Protein AF-A0A7R9YLG1-F1 (afdb_monomer_lite)

Organism: Diacronema lutheri (NCBI:txid2081491)

pLDDT: mean 89.65, std 7.76, range [55.91, 97.19]

Sequence (141 aa):
AKPGAAVLVAREGARPGAPLALEADLSPAECLWAHGRLPVGRSGECELRLVVPPSDRLLADKAEVLSQAGLSTSQLWTLRSGALEREELLKYLRLVALRGGDAFILEPVFAADLWPQHLAAPFSRLNEDEACGLGIELCTA

Structure (mmCIF, N/CA/C/O backbone):
data_AF-A0A7R9YLG1-F1
#
_entry.id   AF-A0A7R9YLG1-F1
#
loop_
_atom_site.group_PDB
_atom_site.id
_atom_site.type_symbol
_atom_site.label_atom_id
_atom_site.label_alt_id
_atom_site.label_comp_id
_atom_site.label_asym_id
_atom_site.label_entity_id
_atom_site.label_seq_id
_atom_site.pdbx_PDB_ins_code
_atom_site.Cartn_x
_atom_site.Cartn_y
_atom_site.Cartn_z
_atom_site.occupancy
_atom_site.B_iso_or_equiv
_atom_site.auth_seq_id
_atom_site.auth_comp_id
_atom_site.auth_asym_id
_atom_site.auth_atom_id
_atom_site.pdbx_PDB_model_num
ATOM 1 N N . ALA A 1 1 ? 41.056 21.758 -18.142 1.00 61.88 1 ALA A N 1
ATOM 2 C CA . ALA A 1 1 ? 40.555 20.464 -17.636 1.00 61.88 1 ALA A CA 1
ATOM 3 C C . ALA A 1 1 ? 40.748 19.415 -18.726 1.00 61.88 1 ALA A C 1
ATOM 5 O O . ALA A 1 1 ? 40.434 19.721 -19.871 1.00 61.88 1 ALA A O 1
ATOM 6 N N . LYS A 1 2 ? 41.313 18.235 -18.428 1.00 55.91 2 LYS A N 1
ATOM 7 C CA . LYS A 1 2 ? 41.302 17.127 -19.402 1.00 55.91 2 LYS A CA 1
ATOM 8 C C . LYS A 1 2 ? 39.848 16.662 -19.565 1.00 55.91 2 LYS A C 1
ATOM 10 O O . LYS A 1 2 ? 39.193 16.497 -18.536 1.00 55.91 2 LYS A O 1
ATOM 15 N N . PRO A 1 3 ? 39.334 16.476 -20.792 1.00 68.44 3 PRO A N 1
ATOM 16 C CA . PRO A 1 3 ? 38.012 15.893 -20.969 1.00 68.44 3 PRO A CA 1
ATOM 17 C C . PRO A 1 3 ? 38.028 14.479 -20.377 1.00 68.44 3 PRO A C 1
ATOM 19 O O . PRO A 1 3 ? 38.950 13.704 -20.640 1.00 68.44 3 PRO A O 1
ATOM 22 N N . GLY A 1 4 ? 37.055 14.170 -19.520 1.00 78.44 4 GLY A N 1
ATOM 23 C CA . GLY A 1 4 ? 36.870 12.810 -19.021 1.00 78.44 4 GLY A CA 1
ATOM 24 C C . GLY A 1 4 ? 36.542 11.876 -20.186 1.00 78.44 4 GLY A C 1
ATOM 25 O O . GLY A 1 4 ? 35.796 12.255 -21.086 1.00 78.44 4 GLY A O 1
ATOM 26 N N . ALA A 1 5 ? 37.113 10.673 -20.186 1.00 85.62 5 ALA A N 1
ATOM 27 C CA . ALA A 1 5 ? 36.763 9.629 -21.143 1.00 85.62 5 ALA A CA 1
ATOM 28 C C . ALA A 1 5 ? 35.777 8.652 -20.490 1.00 85.62 5 ALA A C 1
ATOM 30 O O . ALA A 1 5 ? 36.003 8.215 -19.362 1.00 85.62 5 ALA A O 1
ATOM 31 N N . ALA A 1 6 ? 34.706 8.305 -21.204 1.00 85.19 6 ALA A N 1
ATOM 32 C CA . ALA A 1 6 ? 33.791 7.231 -20.829 1.00 85.19 6 ALA A CA 1
ATOM 33 C C . ALA A 1 6 ? 34.087 5.993 -21.684 1.00 85.19 6 ALA A C 1
ATOM 35 O O . ALA A 1 6 ? 34.279 6.104 -22.896 1.00 85.19 6 ALA A O 1
ATOM 36 N N . VAL A 1 7 ? 34.129 4.819 -21.053 1.00 86.94 7 VAL A N 1
ATOM 37 C CA . VAL A 1 7 ? 34.353 3.531 -21.721 1.00 86.94 7 VAL A CA 1
ATOM 38 C C . VAL A 1 7 ? 33.086 2.697 -21.588 1.00 86.94 7 VAL A C 1
ATOM 40 O O . VAL A 1 7 ? 32.608 2.471 -20.480 1.00 86.94 7 VAL A O 1
ATOM 43 N N . LEU A 1 8 ? 32.549 2.237 -22.718 1.00 85.62 8 LEU A N 1
ATOM 44 C CA . LEU A 1 8 ? 31.445 1.282 -22.756 1.00 85.62 8 LEU A CA 1
ATOM 45 C C . LEU A 1 8 ? 32.012 -0.127 -22.910 1.00 85.62 8 LEU A C 1
ATOM 47 O O . LEU A 1 8 ? 32.830 -0.378 -23.794 1.00 85.62 8 LEU A O 1
ATOM 51 N N . VAL A 1 9 ? 31.569 -1.041 -22.049 1.00 87.31 9 VAL A N 1
ATOM 52 C CA . VAL A 1 9 ? 32.003 -2.441 -22.044 1.00 87.31 9 VAL A CA 1
ATOM 53 C C . VAL A 1 9 ? 30.786 -3.322 -22.293 1.00 87.31 9 VAL A C 1
ATOM 55 O O . VAL A 1 9 ? 29.766 -3.181 -21.618 1.00 87.31 9 VAL A O 1
ATOM 58 N N . ALA A 1 10 ? 30.886 -4.222 -23.270 1.00 86.12 10 ALA A N 1
ATOM 59 C CA . ALA A 1 10 ? 29.829 -5.184 -23.548 1.00 86.12 10 ALA A CA 1
ATOM 60 C C . ALA A 1 10 ? 29.713 -6.188 -22.389 1.00 86.12 10 ALA A C 1
ATOM 62 O O . ALA A 1 10 ? 30.717 -6.749 -21.951 1.00 86.12 10 ALA A O 1
ATOM 63 N N . ARG A 1 11 ? 28.488 -6.414 -21.898 1.00 82.19 11 ARG A N 1
ATOM 64 C CA . ARG A 1 11 ? 28.203 -7.416 -20.854 1.00 82.19 11 ARG A CA 1
ATOM 65 C C . ARG A 1 11 ? 28.185 -8.845 -21.398 1.00 82.19 11 ARG A C 1
ATOM 67 O O . ARG A 1 11 ? 28.417 -9.786 -20.649 1.00 82.19 11 ARG A O 1
ATOM 74 N N . GLU A 1 12 ? 27.944 -8.992 -22.698 1.00 84.38 12 GLU A N 1
ATOM 75 C CA . GLU A 1 12 ? 27.834 -10.273 -23.390 1.00 84.38 12 GLU A CA 1
ATOM 76 C C . GLU A 1 12 ? 28.678 -10.278 -24.669 1.00 84.38 12 GLU A C 1
ATOM 78 O O . GLU A 1 12 ? 28.982 -9.230 -25.248 1.00 84.38 12 GLU A O 1
ATOM 83 N N . GLY A 1 13 ? 29.068 -11.472 -25.120 1.00 83.75 13 GLY A N 1
ATOM 84 C CA . GLY A 1 13 ? 29.826 -11.644 -26.357 1.00 83.75 13 GLY A CA 1
ATOM 85 C C . GLY A 1 13 ? 28.974 -11.349 -27.593 1.00 83.75 13 GLY A C 1
ATOM 86 O O . GLY A 1 13 ? 27.943 -11.983 -27.806 1.00 83.75 13 GLY A O 1
ATOM 87 N N . ALA A 1 14 ? 29.432 -10.431 -28.446 1.00 84.31 14 ALA A N 1
ATOM 88 C CA . ALA A 1 14 ? 28.769 -10.096 -29.704 1.00 84.31 14 ALA A CA 1
ATOM 89 C C . ALA A 1 14 ? 29.417 -10.813 -30.898 1.00 84.31 14 ALA A C 1
ATOM 91 O O . ALA A 1 14 ? 30.639 -10.957 -30.974 1.00 84.31 14 ALA A O 1
ATOM 92 N N . ARG A 1 15 ? 28.599 -11.243 -31.866 1.00 90.75 15 ARG A N 1
ATOM 93 C CA . ARG A 1 15 ? 29.090 -11.796 -33.139 1.00 90.75 15 ARG A CA 1
ATOM 94 C C . ARG A 1 15 ? 29.432 -10.662 -34.113 1.00 90.75 15 ARG A C 1
ATOM 96 O O . ARG A 1 15 ? 28.728 -9.651 -34.112 1.00 90.75 15 ARG A O 1
ATOM 103 N N . PRO A 1 16 ? 30.440 -10.821 -34.991 1.00 91.44 16 PRO A N 1
ATOM 104 C CA . PRO A 1 16 ? 30.695 -9.856 -36.056 1.00 91.44 16 PRO A CA 1
ATOM 105 C C . PRO A 1 16 ? 29.433 -9.584 -36.886 1.00 91.44 16 PRO A C 1
ATOM 107 O O . PRO A 1 16 ? 28.767 -10.517 -37.332 1.00 91.44 16 PRO A O 1
ATOM 110 N N . GLY A 1 17 ? 29.095 -8.305 -37.064 1.00 90.44 17 GLY A N 1
ATOM 111 C CA . GLY A 1 17 ? 27.904 -7.866 -37.799 1.00 90.44 17 GLY A CA 1
ATOM 112 C C . GLY A 1 17 ? 26.594 -7.871 -37.002 1.00 90.44 17 GLY A C 1
ATOM 113 O O . GLY A 1 17 ? 25.593 -7.370 -37.509 1.00 90.44 17 GLY A O 1
ATOM 114 N N . ALA A 1 18 ? 26.573 -8.383 -35.767 1.00 88.12 18 ALA A N 1
ATOM 115 C CA . ALA A 1 18 ? 25.409 -8.254 -34.894 1.00 88.12 18 ALA A CA 1
ATOM 116 C C . ALA A 1 18 ? 25.314 -6.828 -34.312 1.00 88.12 18 ALA A C 1
ATOM 118 O O . ALA A 1 18 ? 26.349 -6.230 -33.997 1.00 88.12 18 ALA A O 1
ATOM 119 N N . PRO A 1 19 ? 24.101 -6.273 -34.139 1.00 84.50 19 PRO A N 1
ATOM 120 C CA . PRO A 1 19 ? 23.933 -4.981 -33.487 1.00 84.50 19 PRO A CA 1
ATOM 121 C C . PRO A 1 19 ? 24.345 -5.062 -32.012 1.00 84.50 19 PRO A C 1
ATOM 123 O O . PRO A 1 19 ? 24.006 -6.016 -31.312 1.00 84.50 19 PRO A O 1
ATOM 126 N N . LEU A 1 20 ? 25.047 -4.035 -31.533 1.00 86.88 20 LEU A N 1
ATOM 127 C CA . LEU A 1 20 ? 25.298 -3.828 -30.109 1.00 86.88 20 LEU A CA 1
ATOM 128 C C . LEU A 1 20 ? 24.160 -2.990 -29.528 1.00 86.88 20 LEU A C 1
ATOM 130 O O . LEU A 1 20 ? 23.824 -1.937 -30.071 1.00 86.88 20 LEU A O 1
ATOM 134 N N . ALA A 1 21 ? 23.584 -3.449 -28.422 1.00 81.69 21 ALA A N 1
ATOM 135 C CA . ALA A 1 21 ? 22.538 -2.735 -27.705 1.00 81.69 21 ALA A CA 1
ATOM 136 C C . ALA A 1 21 ? 23.034 -2.307 -26.321 1.00 81.69 21 ALA A C 1
ATOM 138 O O . ALA A 1 21 ? 23.818 -3.005 -25.680 1.00 81.69 21 ALA A O 1
ATOM 139 N N . LEU A 1 22 ? 22.552 -1.151 -25.869 1.00 83.06 22 LEU A N 1
ATOM 140 C CA . LEU A 1 22 ? 22.670 -0.717 -24.484 1.00 83.06 22 LEU A CA 1
ATOM 141 C C . LEU A 1 22 ? 21.325 -0.961 -23.811 1.00 83.06 22 LEU A C 1
ATOM 143 O O . LEU A 1 22 ? 20.302 -0.438 -24.262 1.00 83.06 22 LEU A O 1
ATOM 147 N N . GLU A 1 23 ? 21.330 -1.749 -22.742 1.00 76.94 23 GLU A N 1
ATOM 148 C CA . GLU A 1 23 ? 20.175 -1.851 -21.862 1.00 76.94 23 GLU A CA 1
ATOM 149 C C . GLU A 1 23 ? 20.165 -0.652 -20.920 1.00 76.94 23 GLU A C 1
ATOM 151 O O . GLU A 1 23 ? 21.112 -0.427 -20.164 1.00 76.94 23 GLU A O 1
ATOM 156 N N . ALA A 1 24 ? 19.096 0.132 -21.001 1.00 78.38 24 ALA A N 1
ATOM 157 C CA . ALA A 1 24 ? 18.834 1.202 -20.059 1.00 78.38 24 ALA A CA 1
ATOM 158 C C . ALA A 1 24 ? 18.020 0.644 -18.886 1.00 78.38 24 ALA A C 1
ATOM 160 O O . ALA A 1 24 ? 17.070 -0.121 -19.083 1.00 78.38 24 ALA A O 1
ATOM 161 N N . ASP A 1 25 ? 18.380 1.051 -17.674 1.00 83.31 25 ASP A N 1
ATOM 162 C CA . ASP A 1 25 ? 17.623 0.733 -16.465 1.00 83.31 25 ASP A CA 1
ATOM 163 C C . ASP A 1 25 ? 16.454 1.715 -16.310 1.00 83.31 25 ASP A C 1
ATOM 165 O O . ASP A 1 25 ? 16.443 2.572 -15.435 1.00 83.31 25 ASP A O 1
ATOM 169 N N . LEU A 1 26 ? 15.533 1.664 -17.276 1.00 86.12 26 LEU A N 1
ATOM 170 C CA . LEU A 1 26 ? 14.357 2.529 -17.367 1.00 86.12 26 LEU A CA 1
ATOM 171 C C . LEU A 1 26 ? 13.086 1.687 -17.390 1.00 86.12 26 LEU A C 1
ATOM 173 O O . LEU A 1 26 ? 13.047 0.617 -18.010 1.00 86.12 26 LEU A O 1
ATOM 177 N N . SER A 1 27 ? 12.015 2.199 -16.802 1.00 86.50 27 SER A N 1
ATOM 178 C CA . SER A 1 27 ? 10.691 1.601 -16.927 1.00 86.50 27 SER A CA 1
ATOM 179 C C . SER A 1 27 ? 10.190 1.594 -18.377 1.00 86.50 27 SER A C 1
ATOM 181 O O . SER A 1 27 ? 10.652 2.377 -19.217 1.00 86.50 27 SER A O 1
ATOM 183 N N . PRO A 1 28 ? 9.200 0.746 -18.720 1.00 88.62 28 PRO A N 1
ATOM 184 C CA . PRO A 1 28 ? 8.515 0.836 -20.007 1.00 88.62 28 PRO A CA 1
ATOM 185 C C . PRO A 1 28 ? 7.927 2.227 -20.289 1.00 88.62 28 PRO A C 1
ATOM 187 O O . PRO A 1 28 ? 7.987 2.685 -21.431 1.00 88.62 28 PRO A O 1
ATOM 190 N N . ALA A 1 29 ? 7.403 2.910 -19.264 1.00 88.88 29 ALA A N 1
ATOM 191 C CA . ALA A 1 29 ? 6.855 4.259 -19.391 1.00 88.88 29 ALA A CA 1
ATOM 192 C C . ALA A 1 29 ? 7.951 5.287 -19.717 1.00 88.88 29 ALA A C 1
ATOM 194 O O . ALA A 1 29 ? 7.806 6.069 -20.657 1.00 88.88 29 ALA A O 1
ATOM 195 N N . GLU A 1 30 ? 9.083 5.237 -19.012 1.00 90.38 30 GLU A N 1
ATOM 196 C CA . GLU A 1 30 ? 10.243 6.096 -19.270 1.00 90.38 30 GLU A CA 1
ATOM 197 C C . GLU A 1 30 ? 10.862 5.822 -20.641 1.00 90.38 30 GLU A C 1
ATOM 199 O O . GLU A 1 30 ? 11.227 6.756 -21.349 1.00 90.38 30 GLU A O 1
ATOM 204 N N . CYS A 1 31 ? 10.931 4.557 -21.062 1.00 90.06 31 CYS A N 1
ATOM 205 C CA . CYS A 1 31 ? 11.378 4.193 -22.406 1.00 90.06 31 CYS A CA 1
ATOM 206 C C . CYS A 1 31 ? 10.494 4.822 -23.487 1.00 90.06 31 CYS A C 1
ATOM 208 O O . CYS A 1 31 ? 11.005 5.385 -24.459 1.00 90.06 31 CYS A O 1
ATOM 210 N N . LEU A 1 32 ? 9.171 4.750 -23.319 1.00 90.06 32 LEU A N 1
ATOM 211 C CA . LEU A 1 32 ? 8.241 5.354 -24.264 1.00 90.06 32 LEU A CA 1
ATOM 212 C C . LEU A 1 32 ? 8.387 6.879 -24.277 1.00 90.06 32 LEU A C 1
ATOM 214 O O . LEU A 1 32 ? 8.466 7.468 -25.352 1.00 90.06 32 LEU A O 1
ATOM 218 N N . TRP A 1 33 ? 8.475 7.503 -23.103 1.00 91.50 33 TRP A N 1
ATOM 219 C CA . TRP A 1 33 ? 8.588 8.953 -22.966 1.00 91.50 33 TRP A CA 1
ATOM 220 C C . TRP A 1 33 ? 9.908 9.508 -23.518 1.00 91.50 33 TRP A C 1
ATOM 222 O O . TRP A 1 33 ? 9.906 10.428 -24.331 1.00 91.50 33 TRP A O 1
ATOM 232 N N . ALA A 1 34 ? 11.042 8.939 -23.107 1.00 91.94 34 ALA A N 1
ATOM 233 C CA . ALA A 1 34 ? 12.369 9.446 -23.451 1.00 91.94 34 ALA A CA 1
ATOM 234 C C . ALA A 1 34 ? 12.846 9.004 -24.843 1.00 91.94 34 ALA A C 1
ATOM 236 O O . ALA A 1 34 ? 13.689 9.670 -25.449 1.00 91.94 34 ALA A O 1
ATOM 237 N N . HIS A 1 35 ? 12.348 7.871 -25.349 1.00 90.19 35 HIS A N 1
ATOM 238 C CA . HIS A 1 35 ? 12.881 7.243 -26.561 1.00 90.19 35 HIS A CA 1
ATOM 239 C C . HIS A 1 35 ? 11.824 6.882 -27.610 1.00 90.19 35 HIS A C 1
ATOM 241 O O . HIS A 1 35 ? 12.188 6.352 -28.659 1.00 90.19 35 HIS A O 1
ATOM 247 N N . GLY A 1 36 ? 10.535 7.138 -27.360 1.00 91.69 36 GLY A N 1
ATOM 248 C CA . GLY A 1 36 ? 9.459 6.868 -28.319 1.00 91.69 36 GLY A CA 1
ATOM 249 C C . GLY A 1 36 ? 9.271 5.384 -28.643 1.00 91.69 36 GLY A C 1
ATOM 250 O O . GLY A 1 36 ? 8.721 5.050 -29.691 1.00 91.69 36 GLY A O 1
ATOM 251 N N . ARG A 1 37 ? 9.761 4.480 -27.784 1.00 88.62 37 ARG A N 1
ATOM 252 C CA . ARG A 1 37 ? 9.719 3.029 -28.005 1.00 88.62 37 ARG A CA 1
ATOM 253 C C . ARG A 1 37 ? 9.379 2.282 -26.724 1.00 88.62 37 ARG A C 1
ATOM 255 O O . ARG A 1 37 ? 9.899 2.605 -25.660 1.00 88.62 37 ARG A O 1
ATOM 262 N N . LEU A 1 38 ? 8.570 1.233 -26.847 1.00 87.50 38 LEU A N 1
ATOM 263 C CA . LEU A 1 38 ? 8.335 0.291 -25.756 1.00 87.50 38 LEU A CA 1
ATOM 264 C C . LEU A 1 38 ? 9.357 -0.852 -25.819 1.00 87.50 38 LEU A C 1
ATOM 266 O O . LEU A 1 38 ? 9.593 -1.398 -26.901 1.00 87.50 38 LEU A O 1
ATOM 270 N N . PRO A 1 39 ? 9.968 -1.233 -24.687 1.00 83.50 39 PRO A N 1
ATOM 271 C CA . PRO A 1 39 ? 10.830 -2.402 -24.630 1.00 83.50 39 PRO A CA 1
ATOM 272 C C . PRO A 1 39 ? 9.999 -3.676 -24.826 1.00 83.50 39 PRO A C 1
ATOM 274 O O . PRO A 1 39 ? 8.962 -3.870 -24.191 1.00 83.50 39 PRO A O 1
ATOM 277 N N . VAL A 1 40 ? 10.460 -4.561 -25.710 1.00 82.06 40 VAL A N 1
ATOM 278 C CA . VAL A 1 40 ? 9.801 -5.849 -25.964 1.00 82.06 40 VAL A CA 1
ATOM 279 C C . VAL A 1 40 ? 10.005 -6.769 -24.760 1.00 82.06 40 VAL A C 1
ATOM 281 O O . VAL A 1 40 ? 11.104 -6.849 -24.219 1.00 82.06 40 VAL A O 1
ATOM 284 N N . GLY A 1 41 ? 8.952 -7.474 -24.341 1.00 79.44 41 GLY A N 1
ATOM 285 C CA . GLY A 1 41 ? 9.035 -8.477 -23.274 1.00 79.44 41 GLY A CA 1
ATOM 286 C C . GLY A 1 41 ? 9.066 -7.920 -21.846 1.00 79.44 41 GLY A C 1
ATOM 287 O O . GLY A 1 41 ? 9.209 -8.703 -20.911 1.00 79.44 41 GLY A O 1
ATOM 288 N N . ARG A 1 42 ? 8.904 -6.604 -21.648 1.00 77.50 42 ARG A N 1
ATOM 289 C CA . ARG A 1 42 ? 8.698 -6.021 -20.313 1.00 77.50 42 ARG A CA 1
ATOM 290 C C . ARG A 1 42 ? 7.211 -5.834 -20.023 1.00 77.50 42 ARG A C 1
ATOM 292 O O . ARG A 1 42 ? 6.479 -5.273 -20.835 1.00 77.50 42 ARG A O 1
ATOM 299 N N . SER A 1 43 ? 6.783 -6.293 -18.850 1.00 80.50 43 SER A N 1
ATOM 300 C CA . SER A 1 43 ? 5.441 -6.043 -18.320 1.00 80.50 43 SER A CA 1
ATOM 301 C C . SER A 1 43 ? 5.224 -4.556 -18.062 1.00 80.50 43 SER A C 1
ATOM 303 O O . SER A 1 43 ? 6.144 -3.867 -17.628 1.00 80.50 43 SER A O 1
ATOM 305 N N . GLY A 1 44 ? 4.000 -4.077 -18.283 1.00 83.69 44 GLY A N 1
ATOM 306 C CA . GLY A 1 44 ? 3.613 -2.723 -17.898 1.00 83.69 44 GLY A CA 1
ATOM 307 C C . GLY A 1 44 ? 3.694 -2.513 -16.386 1.00 83.69 44 GLY A C 1
ATOM 308 O O . GLY A 1 44 ? 3.482 -3.444 -15.597 1.00 83.69 44 GLY A O 1
ATOM 309 N N . GLU A 1 45 ? 3.971 -1.272 -16.008 1.00 87.50 45 GLU A N 1
ATOM 310 C CA . GLU A 1 45 ? 3.962 -0.806 -14.630 1.00 87.50 45 GLU A CA 1
ATOM 311 C C . GLU A 1 45 ? 3.179 0.498 -14.511 1.00 87.50 45 GLU A C 1
ATOM 313 O O . GLU A 1 45 ? 3.081 1.264 -15.473 1.00 87.50 45 GLU A O 1
ATOM 318 N N . CYS A 1 46 ? 2.604 0.732 -13.338 1.00 87.00 46 CYS A N 1
ATOM 319 C CA . CYS A 1 46 ? 1.978 1.997 -12.992 1.00 87.00 46 CYS A CA 1
ATOM 320 C C . CYS A 1 46 ? 2.306 2.371 -11.551 1.00 87.00 46 CYS A C 1
ATOM 322 O O . CYS A 1 46 ? 2.590 1.513 -10.715 1.00 87.00 46 CYS A O 1
ATOM 324 N N . GLU A 1 47 ? 2.257 3.664 -11.261 1.00 89.50 47 GLU A N 1
ATOM 325 C CA . GLU A 1 47 ? 2.417 4.172 -9.908 1.00 89.50 47 GLU A CA 1
ATOM 326 C C . GLU A 1 47 ? 1.054 4.555 -9.335 1.00 89.50 47 GLU A C 1
ATOM 328 O O . GLU A 1 47 ? 0.276 5.269 -9.968 1.00 89.50 47 GLU A O 1
ATOM 333 N N . LEU A 1 48 ? 0.774 4.092 -8.121 1.00 88.81 48 LEU A N 1
ATOM 334 C CA . LEU A 1 48 ? -0.425 4.410 -7.364 1.00 88.81 48 LEU A CA 1
ATOM 335 C C . LEU A 1 48 ? -0.024 5.169 -6.103 1.00 88.81 48 LEU A C 1
ATOM 337 O O . LEU A 1 48 ? 0.765 4.679 -5.295 1.00 88.81 48 LEU A O 1
ATOM 341 N N . ARG A 1 49 ? -0.580 6.365 -5.908 1.00 91.94 49 ARG A N 1
ATOM 342 C CA . ARG A 1 49 ? -0.428 7.100 -4.651 1.00 91.94 49 ARG A CA 1
ATOM 343 C C . ARG A 1 49 ? -1.627 6.827 -3.757 1.00 91.94 49 ARG A C 1
ATOM 345 O O . ARG A 1 49 ? -2.739 7.228 -4.083 1.00 91.94 49 ARG A O 1
ATOM 352 N N . LEU A 1 50 ? -1.379 6.192 -2.618 1.00 93.06 50 LEU A N 1
ATOM 353 C CA . LEU A 1 50 ? -2.375 5.991 -1.574 1.00 93.06 50 LEU A CA 1
ATOM 354 C C . LEU A 1 50 ? -2.190 7.018 -0.469 1.00 93.06 50 LEU A C 1
ATOM 356 O O . LEU A 1 50 ? -1.060 7.335 -0.095 1.00 93.06 50 LEU A O 1
ATOM 360 N N . VAL A 1 51 ? -3.305 7.531 0.045 1.00 94.88 51 VAL A N 1
ATOM 361 C CA . VAL A 1 51 ? -3.305 8.553 1.089 1.00 94.88 51 VAL A CA 1
ATOM 362 C C . VAL A 1 51 ? -4.287 8.162 2.184 1.00 94.88 51 VAL A C 1
ATOM 364 O O . VAL A 1 51 ? -5.451 7.891 1.893 1.00 94.88 51 VAL A O 1
ATOM 367 N N . VAL A 1 52 ? -3.840 8.173 3.442 1.00 96.69 52 VAL A N 1
ATOM 368 C CA . VAL A 1 52 ? -4.755 8.158 4.591 1.00 96.69 52 VAL A CA 1
ATOM 369 C C . VAL A 1 52 ? -5.496 9.500 4.593 1.00 96.69 52 VAL A C 1
ATOM 371 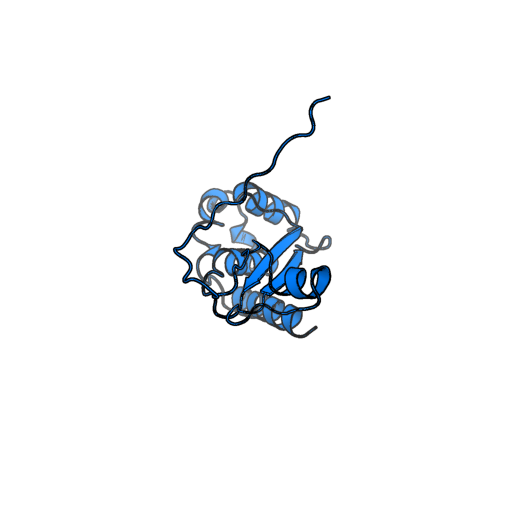O O . VAL A 1 52 ? -4.837 10.540 4.689 1.00 96.69 52 VAL A O 1
ATOM 374 N N . PRO A 1 53 ? -6.835 9.527 4.456 1.00 94.88 53 PRO A N 1
ATOM 375 C CA . PRO A 1 53 ? -7.569 10.778 4.309 1.00 94.88 53 PRO A CA 1
ATOM 376 C C . PRO A 1 53 ? -7.279 11.753 5.461 1.00 94.88 53 PRO A C 1
ATOM 378 O O . PRO A 1 53 ? -7.380 11.357 6.621 1.00 94.88 53 PRO A O 1
ATOM 381 N N . PRO A 1 54 ? -7.000 13.043 5.195 1.00 95.19 54 PRO A N 1
ATOM 382 C CA . PRO A 1 54 ? -6.774 14.026 6.259 1.00 95.19 54 PRO A CA 1
ATOM 383 C C . PRO A 1 54 ? -7.976 14.215 7.197 1.00 95.19 54 PRO A C 1
ATOM 385 O O . PRO A 1 54 ? -7.829 14.693 8.316 1.00 95.19 54 PRO A O 1
ATOM 388 N N . SER A 1 55 ? -9.175 13.860 6.728 1.00 95.88 55 SER A N 1
ATOM 389 C CA . SER A 1 55 ? -10.419 13.875 7.500 1.00 95.88 55 SER A CA 1
ATOM 390 C C . SER A 1 55 ? -10.614 12.640 8.386 1.00 95.88 55 SER A C 1
ATOM 392 O O . SER A 1 55 ? -11.622 12.557 9.090 1.00 95.88 55 SER A O 1
ATOM 394 N N . ASP A 1 56 ? -9.717 11.654 8.318 1.00 96.50 56 ASP A N 1
ATOM 395 C CA . ASP A 1 56 ? -9.788 10.452 9.139 1.00 96.50 56 ASP A CA 1
ATOM 396 C C . ASP A 1 56 ? -9.531 10.802 10.610 1.00 96.50 56 ASP A C 1
ATOM 398 O O . ASP A 1 56 ? -8.513 11.393 10.970 1.00 96.50 56 ASP A O 1
ATOM 402 N N . ARG A 1 57 ? -10.467 10.422 11.482 1.00 96.31 57 ARG A N 1
ATOM 403 C CA . ARG A 1 57 ? -10.361 10.672 12.925 1.00 96.31 57 ARG A CA 1
ATOM 404 C C . ARG A 1 57 ? -9.218 9.892 13.572 1.00 96.31 57 ARG A C 1
ATOM 406 O O . ARG A 1 57 ? -8.732 10.317 14.611 1.00 96.31 57 ARG A O 1
ATOM 413 N N . LEU A 1 58 ? -8.811 8.782 12.962 1.00 96.44 58 LEU A N 1
ATOM 414 C CA . LEU A 1 58 ? -7.741 7.899 13.424 1.00 96.44 58 LEU A CA 1
ATOM 415 C C . LEU A 1 58 ? -6.402 8.211 12.738 1.00 96.44 58 LEU A C 1
ATOM 417 O O . LEU A 1 58 ? -5.469 7.416 12.813 1.00 96.44 58 LEU A O 1
ATOM 421 N N . LEU A 1 59 ? -6.293 9.347 12.036 1.00 97.06 59 LEU A N 1
ATOM 422 C CA . LEU A 1 59 ? -5.105 9.701 11.256 1.00 97.06 59 LEU A CA 1
ATOM 423 C C . LEU A 1 59 ? -3.818 9.670 12.088 1.00 97.06 59 LEU A C 1
ATOM 425 O O . LEU A 1 59 ? -2.808 9.175 11.598 1.00 97.06 59 LEU A O 1
ATOM 429 N N . ALA A 1 60 ? -3.846 10.198 13.315 1.00 96.81 60 ALA A N 1
ATOM 430 C CA . ALA A 1 60 ? -2.666 10.260 14.176 1.00 96.81 60 ALA A CA 1
ATOM 431 C C . ALA A 1 60 ? -2.146 8.856 14.525 1.00 96.81 60 ALA A C 1
ATOM 433 O O . ALA A 1 60 ? -0.968 8.572 14.327 1.00 96.81 60 ALA A O 1
ATOM 434 N N . ASP A 1 61 ? -3.042 7.963 14.943 1.00 96.69 61 ASP A N 1
ATOM 435 C CA . ASP A 1 61 ? -2.690 6.593 15.314 1.00 96.69 61 ASP A CA 1
ATOM 436 C C . ASP A 1 61 ? -2.222 5.793 14.090 1.00 96.69 61 ASP A C 1
ATOM 438 O O . ASP A 1 61 ? -1.198 5.114 14.129 1.00 96.69 61 ASP A O 1
ATOM 442 N N . LYS A 1 62 ? -2.905 5.939 12.947 1.00 97.19 62 LYS A N 1
ATOM 443 C CA . LYS A 1 62 ? -2.480 5.321 11.679 1.00 97.19 62 LYS A CA 1
ATOM 444 C C . LYS A 1 62 ? -1.114 5.833 11.221 1.00 97.19 62 LYS A C 1
ATOM 446 O O . LYS A 1 62 ? -0.323 5.056 10.692 1.00 97.19 62 LYS A O 1
ATOM 451 N N . ALA A 1 63 ? -0.828 7.123 11.402 1.00 97.19 63 ALA A N 1
ATOM 452 C CA . ALA A 1 63 ? 0.460 7.710 11.047 1.00 97.19 63 ALA A CA 1
ATOM 453 C C . ALA A 1 63 ? 1.600 7.141 11.899 1.00 97.19 63 ALA A C 1
ATOM 455 O O . ALA A 1 63 ? 2.675 6.887 11.362 1.00 97.19 63 ALA A O 1
ATOM 456 N N . GLU A 1 64 ? 1.360 6.895 13.188 1.00 96.44 64 GLU A N 1
ATOM 457 C CA . GLU A 1 64 ? 2.336 6.261 14.079 1.00 96.44 64 GLU A CA 1
ATOM 458 C C . GLU A 1 64 ? 2.645 4.826 13.630 1.00 96.44 64 GLU A C 1
ATOM 460 O O . GLU A 1 64 ? 3.808 4.466 13.455 1.00 96.44 64 GLU A O 1
ATOM 465 N N . VAL A 1 65 ? 1.610 4.036 13.328 1.00 96.62 65 VAL A N 1
ATOM 466 C CA . VAL A 1 65 ? 1.763 2.664 12.812 1.00 96.62 65 VAL A CA 1
ATOM 467 C C . VAL A 1 65 ? 2.556 2.645 11.501 1.00 96.62 65 VAL A C 1
ATOM 469 O O . VAL A 1 65 ? 3.462 1.830 11.329 1.00 96.62 65 VAL A O 1
ATOM 472 N N . LEU A 1 66 ? 2.257 3.567 10.581 1.00 96.69 66 LEU A N 1
ATOM 473 C CA . LEU A 1 66 ? 2.986 3.698 9.317 1.00 96.69 66 LEU A CA 1
ATOM 474 C C . LEU A 1 66 ? 4.443 4.112 9.533 1.00 96.69 66 LEU A C 1
ATOM 476 O O . LEU A 1 66 ? 5.333 3.537 8.914 1.00 96.69 66 LEU A O 1
ATOM 480 N N . SER A 1 67 ? 4.692 5.065 10.432 1.00 96.12 67 SER A N 1
ATOM 481 C CA . SER A 1 67 ? 6.038 5.530 10.779 1.00 96.12 67 SER A CA 1
ATOM 482 C C . SER A 1 67 ? 6.906 4.386 11.310 1.00 96.12 67 SER A C 1
ATOM 484 O O . SER A 1 67 ? 8.040 4.206 10.863 1.00 96.12 67 SER A O 1
ATOM 486 N N . GLN A 1 68 ? 6.349 3.546 12.188 1.00 93.94 68 GLN A N 1
ATOM 487 C CA . GLN A 1 68 ? 7.023 2.354 12.716 1.00 93.94 68 GLN A CA 1
ATOM 488 C C . GLN A 1 68 ? 7.338 1.319 11.624 1.00 93.94 68 GLN A C 1
ATOM 490 O O . GLN A 1 68 ? 8.355 0.631 11.704 1.00 93.94 68 GLN A O 1
ATOM 495 N N . ALA A 1 69 ? 6.514 1.248 10.575 1.00 94.25 69 ALA A N 1
ATOM 496 C CA . ALA A 1 69 ? 6.746 0.422 9.392 1.00 94.25 69 ALA A CA 1
ATOM 497 C C . ALA A 1 69 ? 7.681 1.066 8.344 1.00 94.25 69 ALA A C 1
ATOM 499 O O . ALA A 1 69 ? 7.940 0.468 7.300 1.00 94.25 69 ALA A O 1
ATOM 500 N N . GLY A 1 70 ? 8.186 2.284 8.583 1.00 95.25 70 GLY A N 1
ATOM 501 C CA . GLY A 1 70 ? 9.012 3.024 7.621 1.00 95.25 70 GLY A CA 1
ATOM 502 C C . GLY A 1 70 ? 8.230 3.595 6.431 1.00 95.25 70 GLY A C 1
ATOM 503 O O . GLY A 1 70 ? 8.816 3.901 5.392 1.00 95.25 70 GLY A O 1
ATOM 504 N N . LEU A 1 71 ? 6.912 3.732 6.567 1.00 96.25 71 LEU A N 1
ATOM 505 C CA . LEU A 1 71 ? 5.997 4.246 5.553 1.00 96.25 71 LEU A CA 1
ATOM 506 C C . LEU A 1 71 ? 5.423 5.605 5.962 1.00 96.25 71 LEU A C 1
ATOM 508 O O . LEU A 1 71 ? 5.542 6.057 7.098 1.00 96.25 71 LEU A O 1
ATOM 512 N N . SER A 1 72 ? 4.766 6.268 5.012 1.00 96.50 72 SER A N 1
ATOM 513 C CA . SER A 1 72 ? 4.109 7.556 5.241 1.00 96.50 72 SER A CA 1
ATOM 514 C C . SER A 1 72 ? 2.603 7.490 4.991 1.00 96.50 72 SER A C 1
ATOM 516 O O . SER A 1 72 ? 2.093 6.606 4.301 1.00 96.50 72 SER A O 1
ATOM 518 N N . THR A 1 73 ? 1.870 8.482 5.495 1.00 97.19 73 THR A N 1
ATOM 519 C CA . THR A 1 73 ? 0.430 8.635 5.230 1.00 97.19 73 THR A CA 1
ATOM 520 C C . THR A 1 73 ? 0.108 8.972 3.773 1.00 97.19 73 THR A C 1
ATOM 522 O O . THR A 1 73 ? -1.058 8.922 3.409 1.00 97.19 73 THR A O 1
ATOM 525 N N . SER A 1 74 ? 1.104 9.289 2.936 1.00 96.56 74 SER A N 1
ATOM 526 C CA . SER A 1 74 ? 0.971 9.500 1.488 1.00 96.56 74 SER A CA 1
ATOM 527 C C . SER A 1 74 ? 2.049 8.703 0.758 1.00 96.56 74 SER A C 1
ATOM 529 O O . SER A 1 74 ? 3.133 9.207 0.459 1.00 96.56 74 SER A O 1
ATOM 531 N N . GLN A 1 75 ? 1.749 7.439 0.480 1.00 94.81 75 GLN A N 1
ATOM 532 C CA . GLN A 1 75 ? 2.718 6.469 -0.011 1.00 94.81 75 GLN A CA 1
ATOM 533 C C . GLN A 1 75 ? 2.556 6.233 -1.515 1.00 94.81 75 GLN A C 1
ATOM 535 O O . GLN A 1 75 ? 1.440 6.061 -2.008 1.00 94.81 75 GLN A O 1
ATOM 540 N N . LEU A 1 76 ? 3.674 6.216 -2.246 1.00 93.25 76 LEU A N 1
ATOM 541 C CA . LEU A 1 76 ? 3.717 5.836 -3.659 1.00 93.25 76 LEU A CA 1
ATOM 542 C C . LEU A 1 76 ? 4.027 4.340 -3.783 1.00 93.25 76 LEU A C 1
ATOM 544 O O . LEU A 1 76 ? 4.929 3.837 -3.113 1.00 93.25 76 LEU A O 1
ATOM 548 N N . TRP A 1 77 ? 3.284 3.656 -4.645 1.00 91.75 77 TRP A N 1
ATOM 549 C CA . TRP A 1 77 ? 3.352 2.217 -4.867 1.00 91.75 77 TRP A CA 1
ATOM 550 C C . TRP A 1 77 ? 3.547 1.934 -6.348 1.00 91.75 77 TRP A C 1
ATOM 552 O O . TRP A 1 77 ? 2.723 2.349 -7.157 1.00 91.75 77 TRP A O 1
ATOM 562 N N . THR A 1 78 ? 4.585 1.189 -6.713 1.00 88.81 78 THR A N 1
ATOM 563 C CA . THR A 1 78 ? 4.775 0.743 -8.099 1.00 88.81 78 THR A CA 1
ATOM 564 C C . THR A 1 78 ? 4.130 -0.626 -8.288 1.00 88.81 78 THR A C 1
ATOM 566 O O . THR A 1 78 ? 4.588 -1.629 -7.740 1.00 88.81 78 THR A O 1
ATOM 569 N N . LEU A 1 79 ? 3.064 -0.681 -9.081 1.00 87.31 79 LEU A N 1
ATOM 570 C CA . LEU A 1 79 ? 2.373 -1.910 -9.442 1.00 87.31 79 LEU A CA 1
ATOM 571 C C . LEU A 1 79 ? 2.929 -2.432 -10.761 1.00 87.31 79 LEU A C 1
ATOM 573 O O . LEU A 1 79 ? 2.926 -1.732 -11.770 1.00 87.31 79 LEU A O 1
ATOM 577 N N . ARG A 1 80 ? 3.372 -3.690 -10.768 1.00 85.75 80 ARG A N 1
ATOM 578 C CA . ARG A 1 80 ? 3.824 -4.384 -11.979 1.00 85.75 80 ARG A CA 1
ATOM 579 C C . ARG A 1 80 ? 2.841 -5.475 -12.369 1.00 85.75 80 ARG A C 1
ATOM 581 O O . ARG A 1 80 ? 2.389 -6.253 -11.524 1.00 85.75 80 ARG A O 1
ATOM 588 N N . SER A 1 81 ? 2.534 -5.564 -13.661 1.00 82.69 81 SER A N 1
ATOM 589 C CA . SER A 1 81 ? 1.679 -6.637 -14.170 1.00 82.69 81 SER A CA 1
ATOM 590 C C . SER A 1 81 ? 2.320 -8.008 -13.921 1.00 82.69 81 SER A C 1
ATOM 592 O O . SER A 1 81 ? 3.503 -8.212 -14.199 1.00 82.69 81 SER A O 1
ATOM 594 N N . GLY A 1 82 ? 1.539 -8.940 -13.367 1.00 74.88 82 GLY A N 1
ATOM 595 C CA . GLY A 1 82 ? 1.989 -10.292 -13.017 1.00 74.88 82 GLY A CA 1
ATOM 596 C C . GLY A 1 82 ? 2.808 -10.406 -11.724 1.00 74.88 82 GLY A C 1
ATOM 597 O O . GLY A 1 82 ? 3.164 -11.519 -11.347 1.00 74.88 82 GLY A O 1
ATOM 598 N N . ALA A 1 83 ? 3.089 -9.303 -11.018 1.00 76.00 83 ALA A N 1
ATOM 599 C CA . ALA A 1 83 ? 3.784 -9.358 -9.734 1.00 76.00 83 ALA A CA 1
ATOM 600 C C . ALA A 1 83 ? 2.832 -9.769 -8.594 1.00 76.00 83 ALA A C 1
ATOM 602 O O . ALA A 1 83 ? 1.746 -9.198 -8.434 1.00 76.00 83 ALA A O 1
ATOM 603 N N . LEU A 1 84 ? 3.273 -10.753 -7.803 1.00 61.00 84 LEU A N 1
ATOM 604 C CA . LEU A 1 84 ? 2.563 -11.282 -6.631 1.00 61.00 84 LEU A CA 1
ATOM 605 C C . LEU A 1 84 ? 2.853 -10.500 -5.341 1.00 61.00 84 LEU A C 1
ATOM 607 O O . LEU A 1 84 ? 2.112 -10.635 -4.371 1.00 61.00 84 LEU A O 1
ATOM 611 N N . GLU A 1 85 ? 3.896 -9.670 -5.315 1.00 65.12 85 GLU A N 1
ATOM 612 C CA . GLU A 1 85 ? 4.313 -8.962 -4.101 1.00 65.12 85 GLU A CA 1
ATOM 613 C C . GLU A 1 85 ? 3.420 -7.749 -3.828 1.00 65.12 85 GLU A C 1
ATOM 615 O O . GLU A 1 85 ? 3.670 -6.636 -4.287 1.00 65.12 85 GLU A O 1
ATOM 620 N N . ARG A 1 86 ? 2.323 -8.002 -3.109 1.00 83.19 86 ARG A N 1
ATOM 621 C CA . ARG A 1 86 ? 1.317 -7.003 -2.711 1.00 83.19 86 ARG A CA 1
ATOM 622 C C . ARG A 1 86 ? 1.054 -7.005 -1.207 1.00 83.19 86 ARG A C 1
ATOM 624 O O . ARG A 1 86 ? 0.086 -6.402 -0.767 1.00 83.19 86 ARG A O 1
ATOM 631 N N . GLU A 1 87 ? 1.880 -7.687 -0.417 1.00 89.56 87 GLU A N 1
ATOM 632 C CA . GLU A 1 87 ? 1.625 -7.872 1.015 1.00 89.56 87 GLU A CA 1
ATOM 633 C C . GLU A 1 87 ? 1.599 -6.537 1.765 1.00 89.56 87 GLU A C 1
ATOM 635 O O . GLU A 1 87 ? 0.611 -6.224 2.426 1.00 89.56 87 GLU A O 1
ATOM 640 N N . GLU A 1 88 ? 2.621 -5.700 1.577 1.00 92.44 88 GLU A N 1
ATOM 641 C CA . GLU A 1 88 ? 2.665 -4.368 2.190 1.00 92.44 88 GLU A CA 1
ATOM 642 C C . GLU A 1 88 ? 1.509 -3.484 1.697 1.00 92.44 88 GLU A C 1
ATOM 644 O O . GLU A 1 88 ? 0.944 -2.713 2.471 1.00 92.44 88 GLU A O 1
ATOM 649 N N . LEU A 1 89 ? 1.102 -3.631 0.429 1.00 92.75 89 LEU A N 1
ATOM 650 C CA . LEU A 1 89 ? -0.004 -2.862 -0.154 1.00 92.75 89 LEU A CA 1
ATOM 651 C C . LEU A 1 89 ? -1.320 -3.229 0.515 1.00 92.75 89 LEU A C 1
ATOM 653 O O . LEU A 1 89 ? -2.108 -2.356 0.863 1.00 92.75 89 LEU A O 1
ATOM 657 N N . LEU A 1 90 ? -1.543 -4.524 0.722 1.00 93.44 90 LEU A N 1
ATOM 658 C CA . LEU A 1 90 ? -2.721 -5.026 1.412 1.00 93.44 90 LEU A CA 1
ATOM 659 C C . LEU A 1 90 ? -2.727 -4.589 2.879 1.00 93.44 90 LEU A C 1
ATOM 661 O O . LEU A 1 90 ? -3.762 -4.123 3.349 1.00 93.44 90 LEU A O 1
ATOM 665 N N . LYS A 1 91 ? -1.586 -4.648 3.580 1.00 95.75 91 LYS A N 1
ATOM 666 C CA . LYS A 1 91 ? -1.454 -4.111 4.948 1.00 95.75 91 LYS A CA 1
ATOM 667 C C . LYS A 1 91 ? -1.830 -2.632 5.004 1.00 95.75 91 LYS A C 1
ATOM 669 O O . LYS A 1 91 ? -2.627 -2.228 5.850 1.00 95.75 91 LYS A O 1
ATOM 674 N N . TYR A 1 92 ? -1.324 -1.839 4.060 1.00 96.12 92 TYR A N 1
ATOM 675 C CA . TYR A 1 92 ? -1.641 -0.418 3.959 1.00 96.12 92 TYR A CA 1
ATOM 676 C C . TYR A 1 92 ? -3.136 -0.182 3.717 1.00 96.12 92 TYR A C 1
ATOM 678 O O . TYR A 1 92 ? -3.751 0.615 4.421 1.00 96.12 92 TYR A O 1
ATOM 686 N N . LEU A 1 93 ? -3.744 -0.888 2.759 1.00 95.62 93 LEU A N 1
ATOM 687 C CA . LEU A 1 93 ? -5.174 -0.764 2.457 1.00 95.62 93 LEU A CA 1
ATOM 688 C C . LEU A 1 93 ? -6.049 -1.148 3.659 1.00 95.62 93 LEU A C 1
ATOM 690 O O . LEU A 1 93 ? -7.000 -0.431 3.964 1.00 95.62 93 LEU A O 1
ATOM 694 N N . ARG A 1 94 ? -5.694 -2.216 4.385 1.00 96.56 94 ARG A N 1
ATOM 695 C CA . ARG A 1 94 ? -6.367 -2.626 5.631 1.00 96.56 94 ARG A CA 1
ATOM 696 C C . ARG A 1 94 ? -6.275 -1.551 6.709 1.00 96.56 94 ARG A C 1
ATOM 698 O O . ARG A 1 94 ? -7.280 -1.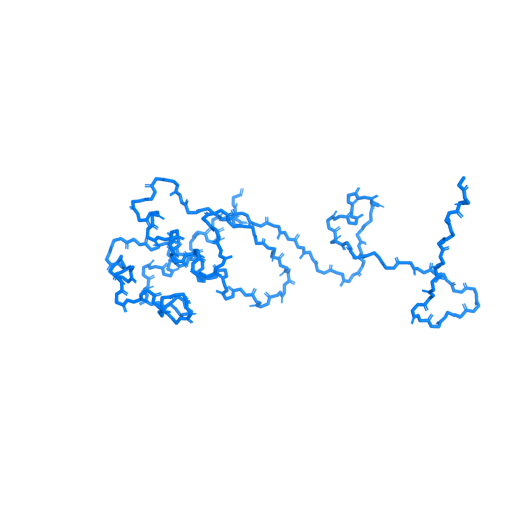242 7.349 1.00 96.56 94 ARG A O 1
ATOM 705 N N . LEU A 1 95 ? -5.107 -0.925 6.872 1.00 97.06 95 LEU A N 1
ATOM 706 C CA . LEU A 1 95 ? -4.926 0.182 7.812 1.00 97.06 95 LEU A CA 1
ATOM 707 C C . LEU A 1 95 ? -5.739 1.420 7.404 1.00 97.06 95 LEU A C 1
ATOM 709 O O . LEU A 1 95 ? -6.378 2.044 8.249 1.00 97.06 95 LEU A O 1
ATOM 713 N N . VAL A 1 96 ? -5.770 1.769 6.114 1.00 96.00 96 VAL A N 1
ATOM 714 C CA . VAL A 1 96 ? -6.599 2.875 5.601 1.00 96.00 96 VAL A CA 1
ATOM 715 C C . VAL A 1 96 ? -8.078 2.604 5.869 1.00 96.00 96 VAL A C 1
ATOM 717 O O . VAL A 1 96 ? -8.760 3.479 6.398 1.00 96.00 96 VAL A O 1
ATOM 720 N N . ALA A 1 97 ? -8.552 1.389 5.592 1.00 95.75 97 ALA A N 1
ATOM 721 C CA . ALA A 1 97 ? -9.932 0.968 5.826 1.00 95.75 97 ALA A CA 1
ATOM 722 C C . ALA A 1 97 ? -10.293 0.820 7.315 1.00 95.75 97 ALA A C 1
ATOM 724 O O . ALA A 1 97 ? -11.455 0.624 7.658 1.00 95.75 97 ALA A O 1
ATOM 725 N N . LEU A 1 98 ? -9.327 0.907 8.231 1.00 95.31 98 LEU A N 1
ATOM 726 C CA . LEU A 1 98 ? -9.582 0.690 9.648 1.00 95.31 98 LEU A CA 1
ATOM 727 C C . LEU A 1 98 ? -10.496 1.777 10.230 1.00 95.31 98 LEU A C 1
ATOM 729 O O . LEU A 1 98 ? -10.146 2.960 10.225 1.00 95.31 98 LEU A O 1
ATOM 733 N N . ARG A 1 99 ? -11.665 1.387 10.742 1.00 93.00 99 ARG A N 1
ATOM 734 C CA . ARG A 1 99 ? -12.641 2.304 11.343 1.00 93.00 99 ARG A CA 1
ATOM 735 C C . ARG A 1 99 ? -13.627 1.581 12.255 1.00 93.00 99 ARG A C 1
ATOM 737 O O . ARG A 1 99 ? -13.761 0.362 12.220 1.00 93.00 99 ARG A O 1
ATOM 744 N N . GLY A 1 100 ? -14.364 2.356 13.050 1.00 91.12 100 GLY A N 1
ATOM 745 C CA . GLY A 1 100 ? -15.490 1.850 13.837 1.00 91.12 100 GLY A CA 1
ATOM 746 C C . GLY A 1 100 ? -15.084 0.747 14.816 1.00 91.12 100 GLY A C 1
ATOM 747 O O . GLY A 1 100 ? -14.194 0.948 15.635 1.00 91.12 100 GLY A O 1
ATOM 748 N N . GLY A 1 101 ? -15.754 -0.406 14.732 1.00 90.19 101 GLY A N 1
ATOM 749 C CA . GLY A 1 101 ? -15.554 -1.537 15.644 1.00 90.19 101 GLY A CA 1
ATOM 750 C C . GLY A 1 101 ? -14.169 -2.181 15.579 1.00 90.19 101 GLY A C 1
ATOM 751 O O . GLY A 1 101 ? -13.798 -2.847 16.534 1.00 90.19 101 GLY A O 1
ATOM 752 N N . ASP A 1 102 ? -13.400 -1.938 14.517 1.00 94.25 102 ASP A N 1
ATOM 753 C CA . ASP A 1 102 ? -12.038 -2.458 14.349 1.00 94.25 102 ASP A CA 1
ATOM 754 C C . ASP A 1 102 ? -10.961 -1.503 14.900 1.00 94.25 102 ASP A C 1
ATOM 756 O O . ASP A 1 102 ? -9.783 -1.847 14.952 1.00 94.25 102 ASP A O 1
ATOM 760 N N . ALA A 1 103 ? -11.349 -0.300 15.346 1.00 93.25 103 ALA A N 1
ATOM 761 C CA . ALA A 1 103 ? -10.413 0.728 15.808 1.00 93.25 103 ALA A CA 1
ATOM 762 C C . ALA A 1 103 ? -9.613 0.322 17.056 1.00 93.25 103 ALA A C 1
ATOM 764 O O . ALA A 1 103 ? -8.516 0.833 17.259 1.00 93.25 103 ALA A O 1
ATOM 765 N N . PHE A 1 104 ? -10.120 -0.623 17.858 1.00 93.00 104 PHE A N 1
ATOM 766 C CA . PHE A 1 104 ? -9.436 -1.111 19.063 1.00 93.00 104 PHE A CA 1
ATOM 767 C C . PHE A 1 104 ? -8.051 -1.705 18.770 1.00 93.00 104 PHE A C 1
ATOM 769 O O . PHE A 1 104 ? -7.228 -1.818 19.672 1.00 93.00 104 PHE A O 1
ATOM 776 N N . ILE A 1 105 ? -7.781 -2.110 17.526 1.00 94.06 105 ILE A N 1
ATOM 777 C CA . ILE A 1 105 ? -6.489 -2.689 17.165 1.00 94.06 105 ILE A CA 1
ATOM 778 C C . ILE A 1 105 ? -5.362 -1.646 17.131 1.00 94.06 105 ILE A C 1
ATOM 780 O O . ILE A 1 105 ? -4.195 -2.015 17.103 1.00 94.06 105 ILE A O 1
ATOM 784 N N . LEU A 1 106 ? -5.698 -0.350 17.140 1.00 95.44 106 LEU A N 1
ATOM 785 C CA . LEU A 1 106 ? -4.732 0.748 17.252 1.00 95.44 106 LEU A CA 1
ATOM 786 C C . LEU A 1 106 ? -4.287 1.001 18.697 1.00 95.44 106 LEU A C 1
ATOM 788 O O . LEU A 1 106 ? -3.395 1.813 18.928 1.00 95.44 106 LEU A O 1
ATOM 792 N N . GLU A 1 107 ? -4.894 0.324 19.673 1.00 94.19 107 GLU A N 1
ATOM 793 C CA . GLU A 1 107 ? -4.515 0.479 21.071 1.00 94.19 107 GLU A CA 1
ATOM 794 C C . GLU A 1 107 ? -3.049 0.061 21.298 1.00 94.19 107 GLU A C 1
ATOM 796 O O . GLU A 1 107 ? -2.579 -0.911 20.693 1.00 94.19 107 GLU A O 1
ATOM 801 N N . PRO A 1 108 ? -2.319 0.715 22.224 1.00 93.12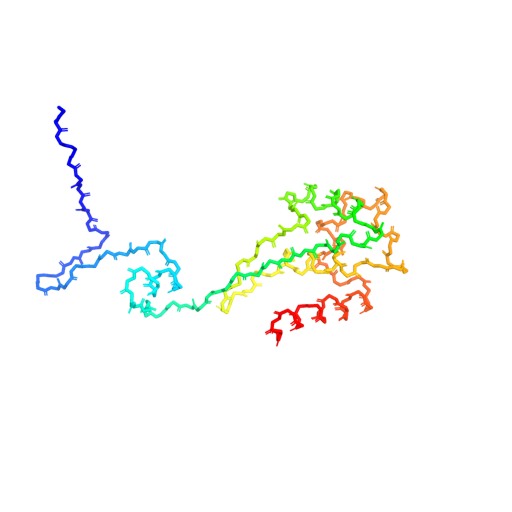 108 PRO A N 1
ATOM 802 C CA . PRO A 1 108 ? -0.886 0.480 22.431 1.00 93.12 108 PRO A CA 1
ATOM 803 C C . PRO A 1 108 ? -0.488 -0.980 22.691 1.00 93.12 108 PRO A C 1
ATOM 805 O O . PRO A 1 108 ? 0.645 -1.366 22.416 1.00 93.12 108 PRO A O 1
ATOM 808 N N . VAL A 1 109 ? -1.410 -1.801 23.206 1.00 94.62 109 VAL A N 1
ATOM 809 C CA . VAL A 1 109 ? -1.188 -3.235 23.454 1.00 94.62 109 VAL A CA 1
ATOM 810 C C . VAL A 1 109 ? -0.925 -4.034 22.172 1.00 94.62 109 VAL A C 1
ATOM 812 O O . VAL A 1 109 ? -0.249 -5.055 22.232 1.00 94.62 109 VAL A O 1
ATO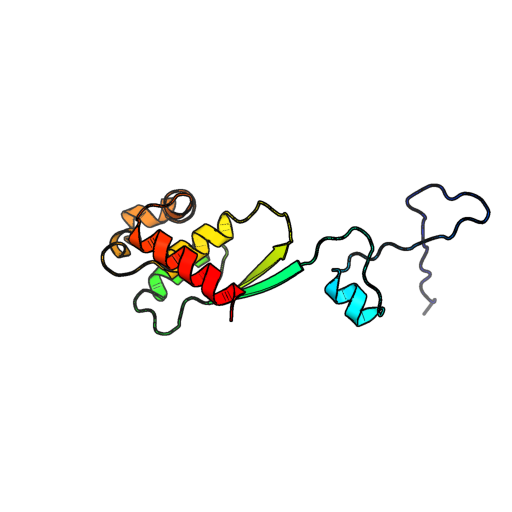M 815 N N . PHE A 1 110 ? -1.413 -3.563 21.022 1.00 93.94 110 PHE A N 1
ATOM 816 C CA . PHE A 1 110 ? -1.231 -4.218 19.726 1.00 93.94 110 PHE A CA 1
ATOM 817 C C . PHE A 1 110 ? -0.148 -3.558 18.869 1.00 93.94 110 PHE A C 1
ATOM 819 O O . PHE A 1 110 ? 0.235 -4.127 17.852 1.00 93.94 110 PHE A O 1
ATOM 826 N N . ALA A 1 111 ? 0.358 -2.380 19.251 1.00 90.12 111 ALA A N 1
ATOM 827 C CA . ALA A 1 111 ? 1.197 -1.543 18.389 1.00 90.12 111 ALA A CA 1
ATOM 828 C C . ALA A 1 111 ? 2.424 -2.279 17.820 1.00 90.12 111 ALA A C 1
ATOM 830 O O . ALA A 1 111 ? 2.697 -2.179 16.626 1.00 90.12 111 ALA A O 1
ATOM 831 N N . ALA A 1 112 ? 3.113 -3.071 18.648 1.00 91.56 112 ALA A N 1
ATOM 832 C CA . ALA A 1 112 ? 4.310 -3.810 18.238 1.00 91.56 112 ALA A CA 1
ATOM 833 C C . ALA A 1 112 ? 4.030 -4.869 17.155 1.00 91.56 112 ALA A C 1
ATOM 835 O O . ALA A 1 112 ? 4.860 -5.082 16.271 1.00 91.56 112 ALA A O 1
ATOM 836 N N . ASP A 1 113 ? 2.852 -5.494 17.205 1.00 94.31 113 ASP A N 1
ATOM 837 C CA . ASP A 1 113 ? 2.478 -6.613 16.335 1.00 94.31 113 ASP A CA 1
ATOM 838 C C . ASP A 1 113 ? 1.480 -6.198 15.239 1.00 94.31 113 ASP A C 1
ATOM 840 O O . ASP A 1 113 ? 1.163 -6.982 14.340 1.00 94.31 113 ASP A O 1
ATOM 844 N N . LEU A 1 114 ? 0.992 -4.952 15.262 1.00 95.31 114 LEU A N 1
ATOM 845 C CA . LEU A 1 114 ? -0.056 -4.481 14.361 1.00 95.31 114 LEU A CA 1
ATOM 846 C C . LEU A 1 114 ? 0.350 -4.609 12.892 1.00 95.31 114 LEU A C 1
ATOM 848 O O . LEU A 1 114 ? -0.311 -5.307 12.124 1.00 95.31 114 LEU A O 1
ATOM 852 N N . TRP A 1 115 ? 1.449 -3.964 12.501 1.00 96.06 115 TRP A N 1
ATOM 853 C CA . TRP A 1 115 ? 1.951 -4.028 11.129 1.00 96.06 115 TRP A CA 1
ATOM 854 C C . TRP A 1 115 ? 2.472 -5.415 10.722 1.00 96.06 115 TRP A C 1
ATOM 856 O O . TRP A 1 115 ? 2.017 -5.940 9.699 1.00 96.06 115 TRP A O 1
ATOM 866 N N . PRO A 1 116 ? 3.402 -6.043 11.475 1.00 94.38 116 PRO A N 1
ATOM 867 C CA . PRO A 1 116 ? 4.011 -7.294 11.032 1.00 94.38 116 PRO A CA 1
ATOM 868 C C . PRO A 1 116 ? 3.056 -8.490 11.088 1.00 94.38 116 PRO A C 1
ATOM 870 O O . PRO A 1 116 ? 3.212 -9.405 10.283 1.00 94.38 116 PRO A O 1
ATOM 873 N N . GLN A 1 117 ? 2.076 -8.500 12.000 1.00 93.75 117 GLN A N 1
ATOM 874 C CA . GLN A 1 117 ? 1.231 -9.669 12.243 1.00 93.75 117 GLN A CA 1
ATOM 875 C C . GLN A 1 117 ? -0.248 -9.400 11.965 1.00 93.75 117 GLN A C 1
ATOM 877 O O . GLN A 1 117 ? -0.854 -10.104 11.158 1.00 93.75 117 GLN A O 1
ATOM 882 N N . HIS A 1 118 ? -0.852 -8.404 12.613 1.00 94.06 118 HIS A N 1
ATOM 883 C CA . HIS A 1 118 ? -2.306 -8.242 12.556 1.00 94.06 118 HIS A CA 1
ATOM 884 C C . HIS A 1 118 ? -2.816 -7.755 11.195 1.00 94.06 118 HIS A C 1
ATOM 886 O O . HIS A 1 118 ? -3.871 -8.200 10.752 1.00 94.06 118 HIS A O 1
ATOM 892 N N . LEU A 1 119 ? -2.060 -6.901 10.500 1.00 95.69 119 LEU A N 1
ATOM 893 C CA . LEU A 1 119 ? -2.400 -6.446 9.150 1.00 95.69 119 LEU A CA 1
ATOM 894 C C . LEU A 1 119 ? -1.968 -7.431 8.055 1.00 95.69 119 LEU A C 1
ATOM 896 O O . LEU A 1 119 ? -2.415 -7.301 6.913 1.00 95.69 119 LEU A O 1
ATOM 900 N N . ALA A 1 120 ? -1.113 -8.413 8.364 1.00 93.81 120 ALA A N 1
ATOM 901 C CA . ALA A 1 120 ? -0.616 -9.382 7.383 1.00 93.81 120 ALA A CA 1
ATOM 902 C C . ALA A 1 120 ? -1.728 -10.305 6.858 1.00 93.81 120 ALA A C 1
ATOM 904 O O . ALA A 1 120 ? -1.720 -10.703 5.690 1.00 93.81 120 ALA A O 1
ATOM 905 N N . ALA A 1 121 ? -2.738 -10.578 7.683 1.00 92.31 121 ALA A N 1
ATOM 906 C CA . ALA A 1 121 ? -3.903 -11.377 7.325 1.00 92.31 121 ALA A CA 1
ATOM 907 C C . ALA A 1 121 ? -5.205 -10.558 7.426 1.00 92.31 121 ALA A C 1
ATOM 909 O O . ALA A 1 121 ? -5.256 -9.576 8.166 1.00 92.31 121 ALA A O 1
ATOM 910 N N . PRO A 1 122 ? -6.276 -10.959 6.716 1.00 92.62 122 PRO A N 1
ATOM 911 C CA . PRO A 1 122 ? -7.606 -10.405 6.947 1.00 92.62 122 PRO A CA 1
ATOM 912 C C . PRO A 1 122 ? -8.034 -10.677 8.394 1.00 92.62 122 PRO A C 1
ATOM 914 O O . PRO A 1 122 ? -8.085 -11.837 8.809 1.00 92.62 122 PRO A O 1
ATOM 917 N N . PHE A 1 123 ? -8.353 -9.635 9.161 1.00 89.31 123 PHE A N 1
ATOM 918 C CA . PHE A 1 123 ? -8.774 -9.783 10.562 1.00 89.31 123 PHE A CA 1
ATOM 919 C C . PHE A 1 123 ? -10.277 -9.528 10.769 1.00 89.31 123 PHE A C 1
ATOM 921 O O . PHE A 1 123 ? -10.866 -10.087 11.694 1.00 89.31 123 PHE A O 1
ATOM 928 N N . SER A 1 124 ? -10.930 -8.755 9.892 1.00 94.62 124 SER A N 1
ATOM 929 C CA . SER A 1 124 ? -12.386 -8.570 9.889 1.00 94.62 124 SER A CA 1
ATOM 930 C C . SER A 1 124 ? -12.930 -8.559 8.457 1.00 94.62 124 SER A C 1
ATOM 932 O O . SER A 1 124 ? -12.286 -8.068 7.529 1.00 94.62 124 SER A O 1
ATOM 934 N N . ARG A 1 125 ? -14.137 -9.108 8.261 1.00 95.56 125 ARG A N 1
ATOM 935 C CA . ARG A 1 125 ? -14.787 -9.126 6.939 1.00 95.56 125 ARG A CA 1
ATOM 936 C C . ARG A 1 125 ? -15.136 -7.717 6.458 1.00 95.56 125 ARG A C 1
ATOM 938 O O . ARG A 1 125 ? -15.016 -7.446 5.273 1.00 95.56 125 ARG A O 1
ATOM 945 N N . LEU A 1 126 ? -15.570 -6.840 7.367 1.00 95.94 126 LEU A N 1
ATOM 946 C CA . LEU A 1 126 ? -15.912 -5.459 7.021 1.00 95.94 126 LEU A CA 1
ATOM 947 C C . LEU A 1 126 ? -14.671 -4.688 6.566 1.00 95.94 126 LEU A C 1
ATOM 949 O O . LEU A 1 126 ? -14.723 -4.029 5.534 1.00 95.94 126 LEU A O 1
ATOM 953 N N . ASN A 1 127 ? -13.552 -4.823 7.282 1.00 96.62 127 ASN A N 1
ATOM 954 C CA . ASN A 1 127 ? -12.299 -4.189 6.893 1.00 96.62 127 ASN A CA 1
ATOM 955 C C . ASN A 1 127 ? -11.796 -4.703 5.539 1.00 96.62 127 ASN A C 1
ATOM 957 O O . ASN A 1 127 ? -11.398 -3.896 4.706 1.00 96.62 127 ASN A O 1
ATOM 961 N N . GLU A 1 128 ? -11.854 -6.016 5.293 1.00 96.38 128 GLU A N 1
ATOM 962 C CA . GLU A 1 128 ? -11.384 -6.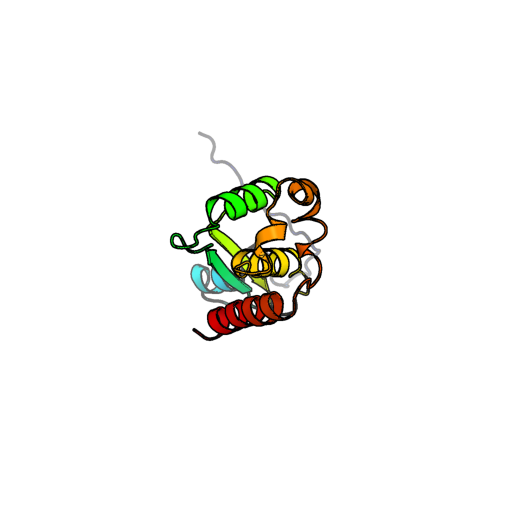581 4.023 1.00 96.38 128 GLU A CA 1
ATOM 963 C C . GLU A 1 128 ? -12.274 -6.154 2.844 1.00 96.38 128 GLU A C 1
ATOM 965 O O . GLU A 1 128 ? -11.750 -5.754 1.805 1.00 96.38 128 GLU A O 1
ATOM 970 N N . ASP A 1 129 ? -13.605 -6.164 3.008 1.00 96.44 129 ASP A N 1
ATOM 971 C CA . ASP A 1 129 ? -14.550 -5.692 1.983 1.00 96.44 129 ASP A CA 1
ATOM 972 C C . ASP A 1 129 ? -14.256 -4.220 1.613 1.00 96.44 129 ASP A C 1
ATOM 974 O O . ASP A 1 129 ? -14.243 -3.851 0.436 1.00 96.44 129 ASP A O 1
ATOM 978 N N . GLU A 1 130 ? -13.962 -3.379 2.608 1.00 95.50 130 GLU A N 1
ATOM 979 C CA . GLU A 1 130 ? -13.628 -1.965 2.414 1.00 95.50 130 GLU A CA 1
ATOM 980 C C . GLU A 1 130 ? -12.240 -1.755 1.799 1.00 95.50 130 GLU A C 1
ATOM 982 O O . GLU A 1 130 ? -12.096 -0.959 0.872 1.00 95.50 130 GLU A O 1
ATOM 987 N N . ALA A 1 131 ? -11.222 -2.479 2.268 1.00 94.94 131 ALA A N 1
ATOM 988 C CA . ALA A 1 131 ? -9.860 -2.411 1.745 1.00 94.94 131 ALA A CA 1
ATOM 989 C C . ALA A 1 131 ? -9.797 -2.864 0.278 1.00 94.94 131 ALA A C 1
ATOM 991 O O . ALA A 1 131 ? -9.177 -2.200 -0.558 1.00 94.94 131 ALA A O 1
ATOM 992 N N . CYS A 1 132 ? -10.477 -3.963 -0.062 1.00 93.88 132 CYS A N 1
ATOM 993 C CA . CYS A 1 132 ? -10.614 -4.416 -1.442 1.00 93.88 132 CYS A CA 1
ATOM 994 C C . CYS A 1 132 ? -11.423 -3.424 -2.283 1.00 93.88 132 CYS A C 1
ATOM 996 O O . CYS A 1 132 ? -11.029 -3.136 -3.413 1.00 93.88 132 CYS A O 1
ATOM 998 N N . GLY A 1 133 ? -12.513 -2.879 -1.734 1.00 94.69 133 GLY A N 1
ATOM 999 C CA . GLY A 1 133 ? -13.320 -1.851 -2.389 1.00 94.69 133 GLY A CA 1
ATOM 1000 C C . GLY A 1 133 ? -12.493 -0.626 -2.777 1.00 94.69 133 GLY A C 1
ATOM 1001 O O . GLY A 1 133 ? -12.513 -0.231 -3.939 1.00 94.69 133 GLY A O 1
ATOM 1002 N N . LEU A 1 134 ? -11.687 -0.104 -1.845 1.00 91.94 134 LEU A N 1
ATOM 1003 C CA . LEU A 1 134 ? -10.756 1.002 -2.092 1.00 91.94 134 LEU A CA 1
ATOM 1004 C C . LEU A 1 134 ? -9.766 0.672 -3.215 1.00 91.94 134 LEU A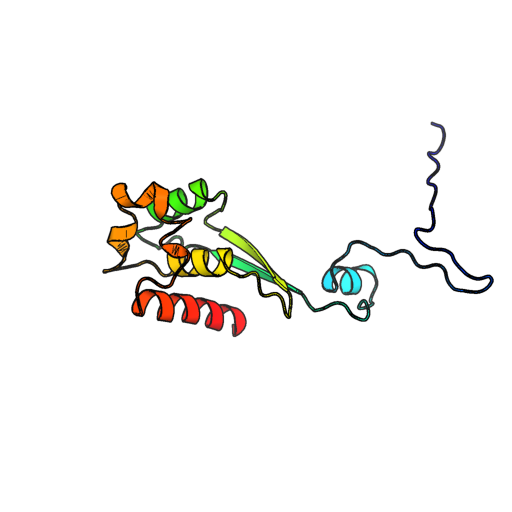 C 1
ATOM 1006 O O . LEU A 1 134 ? -9.561 1.480 -4.117 1.00 91.94 134 LEU A O 1
ATOM 1010 N N . GLY A 1 135 ? -9.167 -0.522 -3.189 1.00 89.38 135 GLY A N 1
ATOM 1011 C CA . GLY A 1 135 ? -8.239 -0.954 -4.235 1.00 89.38 135 GLY A CA 1
ATOM 1012 C C . GLY A 1 135 ? -8.891 -1.025 -5.620 1.00 89.38 135 GLY A C 1
ATOM 1013 O O . GLY A 1 135 ? -8.299 -0.581 -6.602 1.00 89.38 135 GLY A O 1
ATOM 1014 N N . ILE A 1 136 ? -10.116 -1.552 -5.706 1.00 90.81 136 ILE A N 1
ATOM 1015 C CA . ILE A 1 136 ? -10.873 -1.639 -6.963 1.00 90.81 136 ILE A CA 1
ATOM 1016 C C . ILE A 1 136 ? -11.251 -0.244 -7.464 1.00 90.81 136 ILE A C 1
ATOM 1018 O O . ILE A 1 136 ? -11.050 0.048 -8.642 1.00 90.81 136 ILE A O 1
ATOM 1022 N N . GLU A 1 137 ? -11.774 0.616 -6.589 1.00 90.62 137 GLU A N 1
ATOM 1023 C CA . GLU A 1 137 ? -12.167 1.985 -6.933 1.00 90.62 137 GLU A CA 1
ATOM 1024 C C . GLU A 1 137 ? -10.981 2.757 -7.518 1.00 90.62 137 GLU A C 1
ATOM 1026 O O . GLU A 1 137 ? -11.082 3.324 -8.599 1.00 90.62 137 GLU A O 1
ATOM 1031 N N . LEU A 1 138 ? -9.813 2.667 -6.884 1.00 85.75 138 LEU A N 1
ATOM 1032 C CA . LEU A 1 138 ? -8.598 3.327 -7.359 1.00 85.75 138 LEU A CA 1
ATOM 1033 C C . LEU A 1 138 ? -8.094 2.825 -8.715 1.00 85.75 138 LEU A C 1
ATOM 1035 O O . LEU A 1 138 ? -7.435 3.570 -9.432 1.00 85.75 138 LEU A O 1
ATOM 1039 N N . CYS A 1 139 ? -8.362 1.567 -9.066 1.00 84.31 139 CYS A N 1
ATOM 1040 C CA . CYS A 1 139 ? -8.002 1.017 -10.372 1.00 84.31 139 CYS A CA 1
ATOM 1041 C C . CYS A 1 139 ? -9.071 1.255 -11.450 1.00 84.31 139 CYS A C 1
ATOM 1043 O O . CYS A 1 139 ? -8.810 0.969 -12.618 1.00 84.31 139 CYS A O 1
ATOM 1045 N N . THR A 1 140 ? -10.269 1.707 -11.072 1.00 87.00 140 THR A N 1
ATOM 1046 C CA . THR A 1 140 ? -11.402 1.910 -11.992 1.00 87.00 140 THR A CA 1
ATOM 1047 C C . THR A 1 140 ? -11.775 3.377 -12.194 1.00 87.00 140 THR A C 1
ATOM 1049 O O . THR A 1 140 ? -12.471 3.672 -13.167 1.00 87.00 140 THR A O 1
ATOM 1052 N N . ALA A 1 141 ? -11.319 4.267 -11.310 1.00 65.88 141 ALA A N 1
ATOM 1053 C CA . ALA A 1 141 ? -11.405 5.722 -11.436 1.00 65.88 141 ALA A CA 1
ATOM 1054 C C . ALA A 1 141 ? -10.475 6.269 -12.531 1.00 65.88 141 ALA A C 1
ATOM 1056 O O . ALA A 1 141 ? -10.911 7.213 -13.230 1.00 65.88 141 ALA A O 1
#

Foldseek 3Di:
DPDDDDDDDQPDDDDVPDDDDDDDPDAQVCCCVVPVDGDPPAFHKDKDWAALDPPDPCQVLLQLLQVVVVHGRTHIDIDTPPDPPCQQVQLNLLSSLQDDPNVCCSPPVNSVPSRVHVSSDDPDPSSNVRSVVVVVVRVVD

Secondary structure (DSSP, 8-state):
-PPPPP----SSPPPTTPPP-PPP---HHHHHHHHS-PPTTPPPEEEEEEE--TT-TTHHHHHHHHHHTT--SEEEEEEETT----HHHHHHHHHHT--GGGGGGGSTTTHHHIIIIITTS---HHHHHHHHHHHHHHHH-

InterPro domains:
  IPR015353 Rubisco LSMT, substrate-binding domain [PF09273] (53-140)
  IPR036464 Rubisco LSMT, substrate-binding domain superfamily [G3DSA:3.90.1420.10] (41-141)
  IPR036464 Rubisco LSMT, substrate-binding domain superfamily [SSF81822] (52-134)

Radius of gyration: 22.02 Å; chains: 1; bounding box: 57×32×61 Å